Protein AF-A0A8I0HAE7-F1 (afdb_monomer_lite)

Secondary structure (DSSP, 8-state):
--GGGGSEEEEPPEEEETTTTEEEEPPGGG-E---HHHHHHHHHHH-GGG---PPP-

Foldseek 3Di:
DDPLLVFQDQAWDWDADPVVRDIDIDPNSSHGDDDPVVLVVCCVVPNNVRDDDDDDD

Sequence (57 aa):
MSVLRRFPGNVPVILHDPNTKRTQLAPKELFVNPSGAVKDVLCELLGQDNVKIKKGE

Radius of gyration: 11.24 Å; chains: 1; bounding box: 27×23×26 Å

pLDDT: mean 84.3, std 9.59, range [39.62, 92.44]

Structure (mmCIF, N/CA/C/O backbone):
data_AF-A0A8I0HAE7-F1
#
_entry.id   AF-A0A8I0HAE7-F1
#
loop_
_atom_site.group_PDB
_atom_site.id
_atom_site.type_symbol
_atom_site.label_atom_id
_atom_site.label_alt_id
_atom_site.label_comp_id
_atom_site.label_asym_id
_atom_site.label_entity_id
_atom_site.label_seq_id
_atom_site.pdbx_PDB_ins_code
_atom_site.Cartn_x
_atom_site.Cartn_y
_atom_site.Cartn_z
_atom_site.occupancy
_atom_site.B_iso_or_equiv
_atom_site.auth_seq_id
_atom_site.auth_comp_id
_atom_site.auth_asym_id
_atom_site.auth_atom_id
_atom_site.pdbx_PDB_model_num
ATOM 1 N N . MET A 1 1 ? -8.645 -4.992 -9.750 1.00 52.94 1 MET A N 1
ATOM 2 C CA . MET A 1 1 ? -7.198 -4.912 -10.065 1.00 52.94 1 MET A CA 1
ATOM 3 C C . MET A 1 1 ? -6.527 -4.082 -8.980 1.00 52.94 1 MET A C 1
ATOM 5 O O . MET A 1 1 ? -6.909 -2.935 -8.816 1.00 52.94 1 MET A O 1
ATOM 9 N N . SER A 1 2 ? -5.603 -4.650 -8.201 1.00 73.81 2 SER A N 1
ATOM 10 C CA . SER A 1 2 ? -4.954 -3.934 -7.087 1.00 73.81 2 SER A CA 1
ATOM 11 C C . SER A 1 2 ? -3.791 -3.075 -7.588 1.00 73.81 2 SER A C 1
ATOM 13 O O . SER A 1 2 ? -2.936 -3.587 -8.310 1.00 73.81 2 SER A O 1
ATOM 15 N N . VAL A 1 3 ? -3.724 -1.798 -7.188 1.00 83.25 3 VAL A N 1
ATOM 16 C CA . VAL A 1 3 ? -2.712 -0.832 -7.673 1.00 83.25 3 VAL A CA 1
ATOM 17 C C . VAL A 1 3 ? -1.270 -1.294 -7.423 1.00 83.25 3 VAL A C 1
ATOM 19 O O . VAL A 1 3 ? -0.391 -1.047 -8.242 1.00 83.25 3 VAL A O 1
ATOM 22 N N . LEU A 1 4 ? -1.050 -2.049 -6.342 1.00 84.12 4 LEU A N 1
ATOM 23 C CA . LEU A 1 4 ? 0.250 -2.603 -5.947 1.00 84.12 4 LEU A CA 1
ATOM 24 C C . LEU A 1 4 ? 0.842 -3.543 -7.006 1.00 84.12 4 LEU A C 1
ATOM 26 O O . LEU A 1 4 ? 2.054 -3.575 -7.189 1.00 84.12 4 LEU A O 1
ATOM 30 N N . ARG A 1 5 ? -0.004 -4.248 -7.775 1.00 86.06 5 ARG A N 1
ATOM 31 C CA . ARG A 1 5 ? 0.450 -5.153 -8.847 1.00 86.06 5 ARG A CA 1
ATOM 32 C C . ARG A 1 5 ? 1.133 -4.421 -10.007 1.00 86.06 5 ARG A C 1
ATOM 34 O O . ARG A 1 5 ? 1.784 -5.066 -10.819 1.00 86.06 5 ARG A O 1
ATOM 41 N N . ARG A 1 6 ? 0.999 -3.091 -10.093 1.00 86.94 6 ARG A N 1
ATOM 42 C CA . ARG A 1 6 ? 1.707 -2.256 -11.081 1.00 86.94 6 ARG A CA 1
ATOM 43 C C . ARG A 1 6 ? 3.180 -2.050 -10.723 1.00 86.94 6 ARG A C 1
ATOM 45 O O . ARG A 1 6 ? 3.941 -1.599 -11.569 1.00 86.94 6 ARG A O 1
ATOM 52 N N . PHE A 1 7 ? 3.570 -2.378 -9.492 1.00 88.44 7 PHE A N 1
ATOM 53 C CA . PHE A 1 7 ? 4.903 -2.125 -8.959 1.00 88.44 7 PHE A CA 1
ATOM 54 C C . PHE A 1 7 ? 5.458 -3.349 -8.218 1.00 88.44 7 PHE A C 1
ATOM 56 O O . PHE A 1 7 ? 5.755 -3.250 -7.027 1.00 88.44 7 PHE A O 1
ATOM 63 N N . PRO A 1 8 ? 5.577 -4.512 -8.882 1.00 88.94 8 PRO A N 1
ATOM 64 C CA . PRO A 1 8 ? 6.015 -5.740 -8.229 1.00 88.94 8 PRO A CA 1
ATOM 65 C C . PRO A 1 8 ? 7.425 -5.591 -7.647 1.00 88.94 8 PRO A C 1
ATOM 67 O O . PRO A 1 8 ? 8.308 -4.982 -8.255 1.00 88.94 8 PRO A O 1
ATOM 70 N N . GLY A 1 9 ? 7.648 -6.169 -6.470 1.00 88.44 9 GLY A N 1
ATOM 71 C CA . GLY A 1 9 ? 8.963 -6.183 -5.842 1.00 88.44 9 GLY A CA 1
ATOM 72 C C . GLY A 1 9 ? 9.056 -7.141 -4.667 1.00 88.44 9 GLY A C 1
ATOM 73 O O . GLY A 1 9 ? 8.230 -8.032 -4.493 1.00 88.44 9 GLY A O 1
ATOM 74 N N . ASN A 1 10 ? 10.104 -6.968 -3.870 1.00 88.00 10 ASN A N 1
ATOM 75 C CA . ASN A 1 10 ? 10.446 -7.847 -2.756 1.00 88.00 10 ASN A CA 1
ATOM 76 C C . ASN A 1 10 ? 10.182 -7.221 -1.380 1.00 88.00 10 ASN A C 1
ATOM 78 O O . ASN A 1 10 ? 10.447 -7.879 -0.374 1.00 88.00 10 ASN A O 1
ATOM 82 N N . VAL A 1 11 ? 9.672 -5.986 -1.306 1.00 87.69 11 VAL A N 1
ATOM 83 C CA . VAL A 1 11 ? 9.394 -5.339 -0.021 1.00 87.69 11 VAL A CA 1
ATOM 84 C C . VAL A 1 11 ? 7.988 -5.704 0.463 1.00 87.69 11 VAL A C 1
ATOM 86 O O . VAL A 1 11 ? 7.012 -5.500 -0.270 1.00 87.69 11 VAL A O 1
ATOM 89 N N . PRO A 1 12 ? 7.864 -6.234 1.694 1.00 89.69 12 PRO A N 1
ATOM 90 C CA . PRO A 1 12 ? 6.581 -6.588 2.280 1.00 89.69 12 PRO A CA 1
ATOM 91 C C . PRO A 1 12 ? 5.641 -5.388 2.412 1.00 89.69 12 PRO A C 1
ATOM 93 O O . PRO A 1 12 ? 6.046 -4.320 2.871 1.00 89.69 12 PRO A O 1
ATOM 96 N N . VAL A 1 13 ? 4.363 -5.588 2.088 1.00 88.50 13 VAL A N 1
ATOM 97 C CA . VAL A 1 13 ? 3.304 -4.602 2.345 1.00 88.50 13 VAL A CA 1
ATOM 98 C C . VAL A 1 13 ? 2.517 -5.022 3.579 1.00 88.50 13 VAL A C 1
ATOM 100 O O . VAL A 1 13 ? 2.030 -6.148 3.656 1.00 88.50 13 VAL A O 1
ATOM 103 N N . ILE A 1 14 ? 2.372 -4.111 4.539 1.00 90.62 14 ILE A N 1
ATOM 104 C CA . ILE A 1 14 ? 1.574 -4.322 5.749 1.00 90.62 14 ILE A CA 1
ATOM 105 C C . ILE A 1 14 ? 0.298 -3.493 5.627 1.00 90.62 14 ILE A C 1
ATOM 107 O O . ILE A 1 14 ? 0.355 -2.275 5.475 1.00 90.62 14 ILE A O 1
ATOM 111 N N . LEU A 1 15 ? -0.849 -4.160 5.704 1.00 88.31 15 LEU A N 1
ATOM 112 C CA . LEU A 1 15 ? -2.165 -3.536 5.745 1.00 88.31 15 LEU A CA 1
ATOM 113 C C . LEU A 1 15 ? -2.544 -3.289 7.205 1.00 88.31 15 LEU A C 1
ATOM 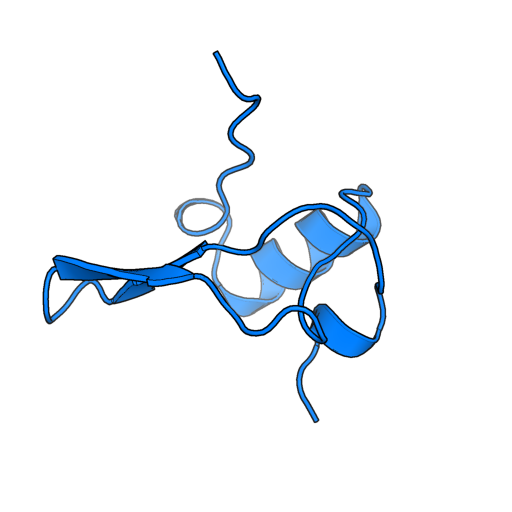115 O O . LEU A 1 15 ? -2.415 -4.186 8.037 1.00 88.31 15 LEU A O 1
ATOM 119 N N . HIS A 1 16 ? -3.005 -2.081 7.514 1.00 88.19 16 HIS A N 1
ATOM 120 C CA . HIS A 1 16 ? -3.486 -1.712 8.841 1.00 88.19 16 HIS A CA 1
ATOM 121 C C . HIS A 1 16 ? -4.950 -1.291 8.744 1.00 88.19 16 HIS A C 1
ATOM 123 O O . HIS A 1 16 ? -5.265 -0.315 8.064 1.00 88.19 16 HIS A O 1
ATOM 129 N N . ASP A 1 17 ? -5.833 -2.002 9.438 1.00 85.94 17 ASP A N 1
ATOM 130 C CA . ASP A 1 17 ? -7.238 -1.625 9.562 1.00 85.94 17 ASP A CA 1
ATOM 131 C C . ASP A 1 17 ? -7.428 -0.787 10.838 1.00 85.94 17 ASP A C 1
ATOM 133 O O . ASP A 1 17 ? -7.284 -1.316 11.945 1.00 85.94 17 ASP A O 1
ATOM 137 N N . PRO A 1 18 ? -7.746 0.516 10.725 1.00 82.56 18 PRO A N 1
ATOM 138 C CA . PRO A 1 18 ? -7.918 1.382 11.886 1.00 82.56 18 PRO A CA 1
ATOM 139 C C . PRO A 1 18 ? -9.149 1.028 12.732 1.00 82.56 18 PRO A C 1
ATOM 141 O O . PRO A 1 18 ? -9.144 1.303 13.931 1.00 82.56 18 PRO A O 1
ATOM 144 N N . ASN A 1 19 ? -10.175 0.393 12.155 1.00 88.31 19 ASN A N 1
ATOM 145 C CA . ASN A 1 19 ? -11.413 0.059 12.867 1.00 88.31 19 ASN A CA 1
ATOM 146 C C . ASN A 1 19 ? -11.203 -1.124 13.813 1.00 88.31 19 ASN A C 1
ATOM 148 O O . ASN A 1 19 ? -11.687 -1.128 14.942 1.00 88.31 19 ASN A O 1
ATOM 152 N N . THR A 1 20 ? -10.452 -2.127 13.357 1.00 90.50 20 THR A N 1
ATOM 153 C CA . THR A 1 20 ? -10.164 -3.343 14.130 1.00 90.50 20 THR A CA 1
ATOM 154 C C . THR A 1 20 ? -8.796 -3.311 14.814 1.00 90.50 20 THR A C 1
ATOM 156 O O . THR A 1 20 ? -8.490 -4.207 15.602 1.00 90.50 20 THR A O 1
ATOM 159 N N . LYS A 1 21 ? -7.971 -2.291 14.526 1.00 85.88 21 LYS A N 1
ATOM 160 C CA . LYS A 1 21 ? -6.560 -2.159 14.943 1.00 85.88 21 LYS A CA 1
ATOM 161 C C . LYS A 1 21 ? -5.699 -3.364 14.556 1.00 85.88 21 LYS A C 1
ATOM 163 O O . LYS A 1 21 ? -4.675 -3.633 15.184 1.00 85.88 21 LYS A O 1
ATOM 168 N N . ARG A 1 22 ? -6.120 -4.122 13.542 1.00 89.81 22 ARG A N 1
ATOM 169 C CA . ARG A 1 22 ? -5.397 -5.303 13.078 1.00 89.81 22 ARG A CA 1
ATOM 170 C C . ARG A 1 22 ? -4.394 -4.911 12.010 1.00 89.81 22 ARG A C 1
ATOM 172 O O . ARG A 1 22 ? -4.695 -4.147 11.096 1.00 89.81 22 ARG A O 1
ATOM 179 N N . THR A 1 23 ? -3.211 -5.497 12.117 1.00 91.88 23 THR A N 1
ATOM 180 C CA . THR A 1 23 ? -2.205 -5.490 11.063 1.00 91.88 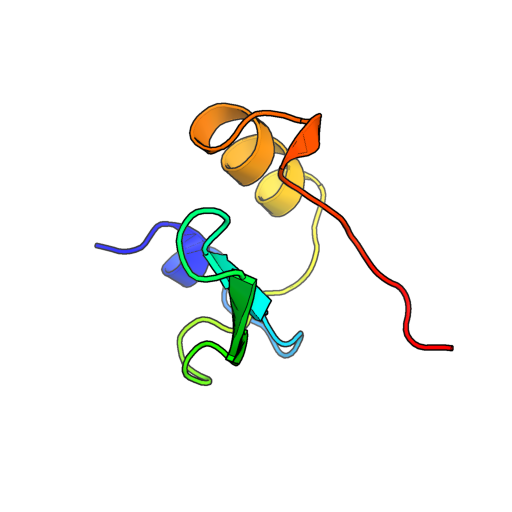23 THR A CA 1
ATOM 181 C C . THR A 1 23 ? -2.182 -6.846 10.381 1.00 91.88 23 THR A C 1
ATOM 183 O O . THR A 1 23 ? -2.244 -7.891 11.030 1.00 91.88 23 THR A O 1
ATOM 186 N N . GLN A 1 24 ? -2.096 -6.838 9.057 1.00 92.44 24 GLN A N 1
ATOM 187 C CA . GLN A 1 24 ? -1.964 -8.048 8.262 1.00 92.44 24 GLN A CA 1
ATOM 188 C C . GLN A 1 24 ? -0.862 -7.865 7.227 1.00 92.44 24 GLN A C 1
ATOM 190 O O . GLN A 1 24 ? -0.785 -6.844 6.546 1.00 92.44 24 GLN A O 1
ATOM 195 N N . LEU A 1 25 ? -0.013 -8.880 7.096 1.00 90.94 25 LEU A N 1
ATOM 196 C CA . LEU A 1 25 ? 0.928 -8.962 5.991 1.00 90.94 25 LEU A CA 1
ATOM 197 C C . LEU A 1 25 ? 0.159 -9.271 4.702 1.00 90.94 25 LEU A C 1
ATOM 199 O O . LEU A 1 25 ? -0.574 -10.259 4.635 1.00 90.94 25 LEU A O 1
ATOM 203 N N . ALA A 1 26 ? 0.330 -8.438 3.681 1.00 89.25 26 ALA A N 1
ATOM 204 C CA . ALA A 1 26 ? -0.261 -8.687 2.378 1.00 89.25 26 ALA A CA 1
ATOM 205 C C . ALA A 1 26 ? 0.331 -9.963 1.740 1.00 89.25 26 ALA A C 1
ATOM 207 O O . ALA A 1 26 ? 1.484 -10.313 2.002 1.00 89.25 26 ALA A O 1
ATOM 208 N N . PRO A 1 27 ? -0.417 -10.653 0.864 1.00 90.56 27 PRO A N 1
ATOM 209 C CA . PRO A 1 27 ? 0.124 -11.715 0.020 1.00 90.56 27 PRO A CA 1
ATOM 210 C C . PRO A 1 27 ? 1.410 -11.296 -0.708 1.00 90.56 27 PRO A C 1
ATOM 212 O O . PRO A 1 27 ? 1.533 -10.150 -1.138 1.00 90.56 27 PRO A O 1
ATOM 215 N N . LYS A 1 28 ? 2.340 -12.241 -0.920 1.00 87.75 28 LYS A N 1
ATOM 216 C CA . LYS A 1 28 ? 3.621 -11.990 -1.618 1.00 87.75 28 LYS A CA 1
ATOM 217 C C . LYS A 1 28 ? 3.451 -11.375 -3.010 1.00 87.75 28 LYS A C 1
ATOM 219 O O . 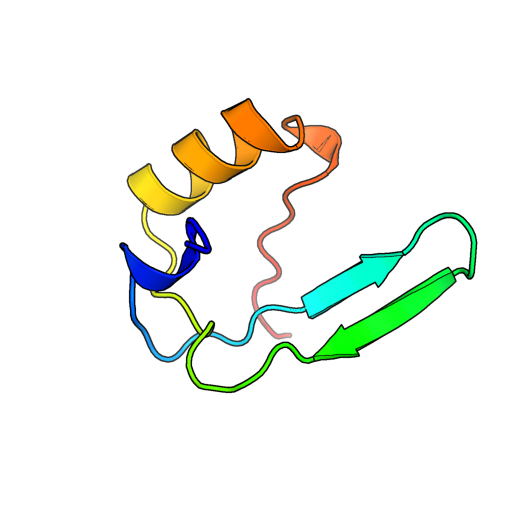LYS A 1 28 ? 4.278 -10.581 -3.429 1.00 87.75 28 LYS A O 1
ATOM 224 N N . GLU A 1 29 ? 2.362 -11.693 -3.706 1.00 89.12 29 GLU A N 1
ATOM 225 C CA . GLU A 1 29 ? 2.009 -11.098 -5.007 1.00 89.12 29 GLU A CA 1
ATOM 226 C C . GLU A 1 29 ? 1.765 -9.580 -4.957 1.00 89.12 29 GLU A C 1
ATOM 228 O O . GLU A 1 29 ? 1.694 -8.925 -5.996 1.00 89.12 29 GLU A O 1
ATOM 233 N N . LEU A 1 30 ? 1.562 -9.031 -3.759 1.00 88.06 30 LEU A N 1
ATOM 234 C CA . LEU A 1 30 ? 1.346 -7.610 -3.508 1.00 88.06 30 LEU A CA 1
ATOM 235 C C . LEU A 1 30 ? 2.571 -6.944 -2.880 1.00 88.06 30 LEU A C 1
ATOM 237 O O . LEU A 1 30 ? 2.478 -5.791 -2.467 1.00 88.06 30 LEU A O 1
ATOM 241 N N . PHE A 1 31 ? 3.700 -7.649 -2.790 1.00 90.62 31 PHE A N 1
ATOM 242 C CA . PHE A 1 31 ? 4.955 -7.028 -2.396 1.00 90.62 31 PHE A CA 1
ATOM 243 C C . PHE A 1 31 ? 5.383 -6.054 -3.485 1.00 90.62 31 PHE A C 1
ATOM 245 O O . PHE A 1 31 ? 5.211 -6.309 -4.681 1.00 90.62 31 PHE A O 1
ATOM 252 N N . VAL A 1 32 ? 5.932 -4.925 -3.054 1.00 89.31 32 VAL A N 1
ATOM 253 C CA . VAL A 1 32 ? 6.266 -3.823 -3.953 1.00 89.31 32 VAL A CA 1
ATOM 254 C C . VAL A 1 32 ? 7.739 -3.487 -3.888 1.00 89.31 32 VAL A C 1
ATOM 256 O O . VAL A 1 32 ? 8.421 -3.817 -2.923 1.00 89.31 32 VAL A O 1
ATOM 259 N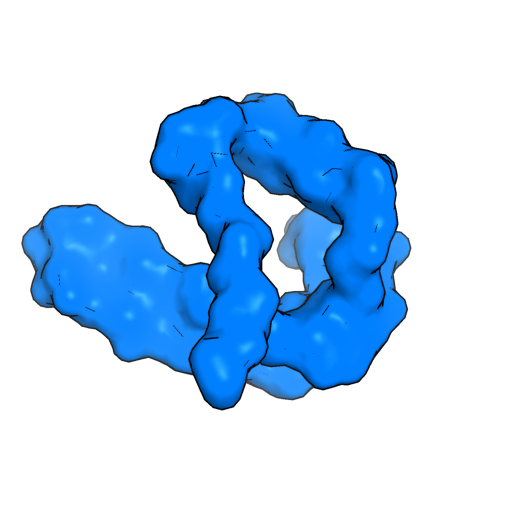 N . ASN A 1 33 ? 8.256 -2.834 -4.921 1.00 86.88 33 ASN A N 1
ATOM 260 C CA . ASN A 1 33 ? 9.558 -2.187 -4.835 1.00 86.88 33 ASN A CA 1
ATOM 261 C C . ASN A 1 33 ? 9.336 -0.718 -4.433 1.00 86.88 33 ASN A C 1
ATOM 263 O O . ASN A 1 33 ? 8.659 -0.002 -5.180 1.00 86.88 33 ASN A O 1
ATOM 267 N N . PRO A 1 34 ? 9.832 -0.245 -3.275 1.00 77.12 34 PRO A N 1
ATOM 268 C CA . PRO A 1 34 ? 9.636 1.131 -2.849 1.00 77.12 34 PRO A CA 1
ATOM 269 C C . PRO A 1 34 ? 10.363 2.068 -3.815 1.00 77.12 34 PRO A C 1
ATOM 271 O O . PRO A 1 34 ? 11.581 2.209 -3.796 1.00 77.12 34 PRO A O 1
ATOM 274 N N . SER A 1 35 ? 9.583 2.723 -4.665 1.00 82.19 35 SER A N 1
ATOM 275 C CA . SER A 1 35 ? 10.021 3.788 -5.562 1.00 82.19 35 SER A CA 1
ATOM 276 C C . SER A 1 35 ? 9.220 5.054 -5.264 1.00 82.19 35 SER A C 1
ATOM 278 O O . SER A 1 35 ? 8.151 4.979 -4.650 1.00 82.19 35 SER A O 1
ATOM 280 N N . GLY A 1 36 ? 9.714 6.214 -5.712 1.00 82.06 36 GLY A N 1
ATOM 281 C CA . GLY A 1 36 ? 8.961 7.474 -5.620 1.00 82.06 36 GLY A CA 1
ATOM 282 C C . GLY A 1 36 ? 7.550 7.327 -6.197 1.00 82.06 36 GLY A C 1
ATOM 283 O O . GLY A 1 36 ? 6.579 7.590 -5.501 1.00 82.06 36 GLY A O 1
ATOM 284 N N . ALA A 1 37 ? 7.437 6.717 -7.381 1.00 85.25 37 ALA A N 1
ATOM 285 C CA . ALA A 1 37 ? 6.162 6.480 -8.056 1.00 85.25 37 ALA A CA 1
ATOM 286 C C . ALA A 1 37 ? 5.162 5.636 -7.240 1.00 85.25 37 ALA A C 1
ATOM 288 O O . ALA A 1 37 ? 3.972 5.940 -7.226 1.00 85.25 37 ALA A O 1
ATOM 289 N N . VAL A 1 38 ? 5.621 4.591 -6.535 1.00 86.12 38 VAL A N 1
ATOM 290 C CA . VAL A 1 38 ? 4.753 3.803 -5.634 1.00 86.12 38 VAL A CA 1
ATOM 291 C C . VAL A 1 38 ? 4.227 4.669 -4.502 1.00 86.12 38 VAL A C 1
ATOM 293 O O . VAL A 1 38 ? 3.041 4.611 -4.183 1.00 86.12 38 VAL A O 1
ATOM 296 N N . LYS A 1 39 ? 5.111 5.458 -3.887 1.00 86.00 39 LYS A N 1
ATOM 297 C CA . LYS A 1 39 ? 4.744 6.341 -2.783 1.00 86.00 39 LYS A CA 1
ATOM 298 C C . LYS A 1 39 ? 3.729 7.382 -3.246 1.00 86.00 39 LYS A C 1
ATOM 300 O O . LYS A 1 39 ? 2.723 7.545 -2.569 1.00 86.00 39 LYS A O 1
ATOM 305 N N . ASP A 1 40 ? 3.960 8.028 -4.384 1.00 88.88 40 ASP A N 1
ATOM 306 C CA . ASP A 1 40 ? 3.080 9.073 -4.913 1.00 88.88 40 ASP A CA 1
ATOM 307 C C . ASP A 1 40 ? 1.674 8.526 -5.188 1.00 88.88 40 ASP A C 1
ATOM 309 O O . ASP A 1 40 ? 0.699 9.042 -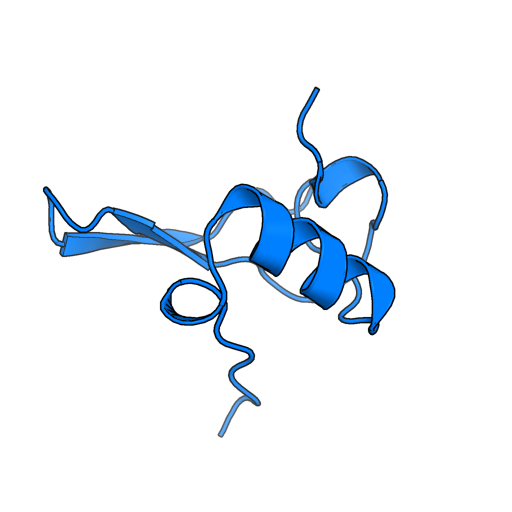4.648 1.00 88.88 40 ASP A O 1
ATOM 313 N N . VAL A 1 41 ? 1.571 7.397 -5.898 1.00 88.94 41 VAL A N 1
ATOM 314 C CA . VAL A 1 41 ? 0.278 6.752 -6.192 1.00 88.94 41 VAL A CA 1
ATOM 315 C C . VAL A 1 41 ? -0.448 6.308 -4.918 1.00 88.94 41 VAL A C 1
ATOM 317 O O . VAL A 1 41 ? -1.666 6.446 -4.814 1.00 88.94 41 VAL A O 1
ATOM 320 N N . LEU A 1 42 ? 0.267 5.761 -3.931 1.00 86.50 42 LEU A N 1
ATOM 321 C CA . LEU A 1 42 ? -0.352 5.363 -2.663 1.00 86.50 42 LEU A CA 1
ATOM 322 C C . LEU A 1 42 ? -0.795 6.574 -1.837 1.00 86.50 42 LEU A C 1
ATOM 324 O O . LEU A 1 42 ? -1.852 6.514 -1.213 1.00 86.50 42 LEU A O 1
ATOM 328 N N . CYS A 1 43 ? -0.023 7.661 -1.843 1.00 89.31 43 CYS A N 1
ATOM 329 C CA . CYS A 1 43 ? -0.378 8.909 -1.171 1.00 89.31 43 CYS A CA 1
ATOM 330 C C . CYS A 1 43 ? -1.612 9.560 -1.804 1.00 89.31 43 CYS A C 1
ATOM 332 O O . CYS A 1 43 ? -2.450 10.068 -1.068 1.00 89.31 43 CYS A O 1
ATOM 334 N N . GLU A 1 44 ? -1.757 9.521 -3.130 1.00 89.75 44 GLU A N 1
ATOM 335 C CA . GLU A 1 44 ? -2.963 10.011 -3.814 1.00 89.75 44 GLU A CA 1
ATOM 336 C C . GLU A 1 44 ? -4.209 9.195 -3.445 1.00 89.75 44 GLU A C 1
ATOM 338 O O . GLU A 1 44 ? -5.288 9.755 -3.265 1.00 89.75 44 GLU A O 1
ATOM 343 N N . LEU A 1 45 ? -4.070 7.873 -3.307 1.00 87.06 45 LEU A N 1
ATOM 344 C CA . LEU A 1 45 ? -5.200 6.979 -3.036 1.00 87.06 45 LEU A CA 1
ATOM 345 C C . LEU A 1 45 ? -5.610 6.928 -1.563 1.00 87.06 45 LEU A C 1
ATOM 347 O O . LEU A 1 45 ? -6.795 6.805 -1.259 1.00 87.06 45 LEU A O 1
ATOM 351 N N . LEU A 1 46 ? -4.636 6.943 -0.654 1.00 86.50 46 LEU A N 1
ATOM 352 C CA . LEU A 1 46 ? -4.855 6.727 0.779 1.00 86.50 46 LEU A CA 1
ATOM 353 C C . LEU A 1 46 ? -4.672 8.006 1.603 1.00 86.50 46 LEU A C 1
ATOM 355 O O . LEU A 1 46 ? -5.078 8.032 2.761 1.00 86.50 46 LEU A O 1
ATOM 359 N N . GLY A 1 47 ? -4.078 9.056 1.038 1.00 87.69 47 GLY A N 1
ATOM 360 C CA . GLY A 1 47 ? -3.628 10.244 1.763 1.00 87.69 47 GLY A CA 1
ATOM 361 C C . GLY A 1 47 ? -2.207 10.083 2.316 1.00 87.69 47 GLY A C 1
ATOM 362 O O . GLY A 1 47 ? -1.799 8.992 2.723 1.00 87.69 47 GLY A O 1
ATOM 363 N N . GLN A 1 48 ? -1.446 11.182 2.354 1.00 85.56 48 GLN A N 1
ATOM 364 C CA . GLN A 1 48 ? -0.037 11.183 2.779 1.00 85.56 48 GLN A CA 1
ATOM 365 C C . GLN A 1 48 ? 0.176 10.633 4.199 1.00 85.56 48 GLN A C 1
ATOM 367 O O . GLN A 1 48 ? 1.141 9.905 4.427 1.00 85.56 48 GLN A O 1
ATOM 372 N N . ASP A 1 49 ? -0.731 10.909 5.138 1.00 85.44 49 ASP A N 1
ATOM 373 C CA . ASP A 1 49 ? -0.617 10.455 6.533 1.00 85.44 49 ASP A CA 1
ATOM 374 C C . ASP A 1 49 ? -0.783 8.936 6.706 1.00 85.44 49 ASP A C 1
ATOM 376 O O . ASP A 1 49 ? -0.313 8.347 7.690 1.00 85.44 49 ASP A O 1
ATOM 380 N N . ASN A 1 50 ? -1.420 8.286 5.728 1.00 84.31 50 ASN A N 1
ATOM 381 C CA . ASN A 1 50 ? -1.732 6.860 5.754 1.00 84.31 50 ASN A CA 1
ATOM 382 C C . ASN A 1 50 ? -0.659 5.996 5.074 1.00 84.31 50 ASN A C 1
ATOM 384 O O . ASN A 1 50 ? -0.725 4.767 5.147 1.00 84.31 50 ASN A O 1
ATOM 388 N N . VAL A 1 51 ? 0.362 6.606 4.461 1.00 85.31 51 VAL A N 1
ATOM 389 C CA . VAL A 1 51 ? 1.455 5.897 3.781 1.00 85.31 51 VAL A CA 1
ATOM 390 C C . VAL A 1 51 ? 2.763 6.101 4.536 1.00 85.31 51 VAL A C 1
ATOM 392 O O . VAL A 1 51 ? 3.345 7.183 4.546 1.00 85.31 51 VAL A O 1
ATOM 395 N N . LYS A 1 52 ? 3.271 5.031 5.159 1.00 83.69 52 LYS A N 1
ATOM 396 C CA . LYS A 1 52 ? 4.504 5.069 5.959 1.00 83.69 52 LYS A CA 1
ATOM 397 C C . LYS A 1 52 ? 5.533 4.086 5.417 1.00 83.69 52 LYS A C 1
ATOM 399 O O . LYS A 1 52 ? 5.292 2.883 5.385 1.00 83.69 52 LYS A O 1
ATOM 404 N N . ILE A 1 53 ? 6.705 4.598 5.046 1.00 79.19 53 ILE A N 1
ATOM 405 C CA . ILE A 1 53 ? 7.875 3.772 4.733 1.00 79.19 53 ILE A CA 1
ATOM 406 C C . ILE A 1 53 ? 8.617 3.529 6.046 1.00 79.19 53 ILE A C 1
ATOM 408 O O . ILE A 1 53 ? 9.238 4.445 6.582 1.00 79.19 53 ILE A O 1
ATOM 412 N N . LYS A 1 54 ? 8.552 2.304 6.574 1.00 74.69 54 LYS A N 1
ATOM 413 C CA . LYS A 1 54 ? 9.421 1.883 7.677 1.00 74.69 54 LYS A CA 1
ATOM 414 C C . LYS A 1 54 ? 10.674 1.240 7.091 1.00 74.69 54 LYS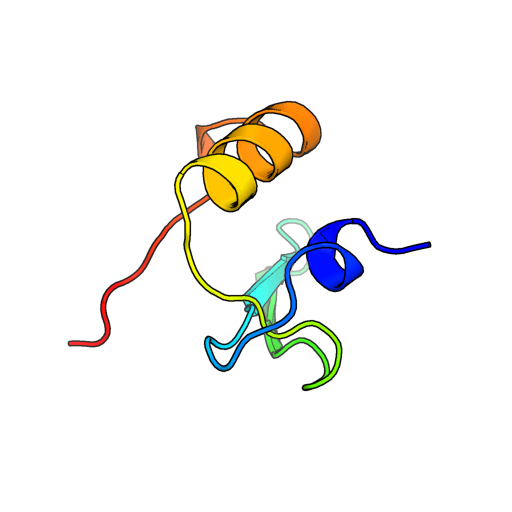 A C 1
ATOM 416 O O . LYS A 1 54 ? 10.573 0.218 6.418 1.00 74.69 54 LYS A O 1
ATOM 421 N N . LYS A 1 55 ? 11.847 1.830 7.332 1.00 63.09 55 LYS A N 1
ATOM 422 C CA . LYS A 1 55 ? 13.104 1.078 7.223 1.00 63.09 55 LYS A CA 1
ATOM 423 C C . LYS A 1 55 ? 13.126 0.101 8.399 1.00 63.09 55 LYS A C 1
ATOM 425 O O . LYS A 1 55 ? 12.777 0.510 9.502 1.00 63.09 55 LYS A O 1
ATOM 430 N N . GLY A 1 56 ? 13.430 -1.171 8.139 1.00 57.19 56 GLY A N 1
ATOM 431 C CA . GLY A 1 56 ? 13.668 -2.128 9.219 1.00 57.19 56 GLY A CA 1
ATOM 432 C C . GLY A 1 56 ? 14.771 -1.587 10.126 1.00 57.19 56 GLY A C 1
ATOM 433 O O . GLY A 1 56 ? 15.759 -1.064 9.609 1.00 57.19 56 GLY A O 1
ATOM 434 N N . GLU A 1 57 ? 14.530 -1.629 11.435 1.00 39.62 57 GLU A N 1
ATOM 435 C CA . GLU A 1 57 ? 15.574 -1.477 12.456 1.00 39.62 57 GLU A CA 1
ATOM 436 C C . GLU A 1 57 ? 16.606 -2.604 12.338 1.00 39.62 57 GLU A C 1
ATOM 438 O O . GLU A 1 57 ? 16.200 -3.737 11.977 1.00 39.62 57 GLU A O 1
#

Organism: NCBI:txid611301